Protein AF-A0ABD5VTG5-F1 (afdb_monomer_lite)

Radius of gyration: 15.69 Å; chains: 1; bounding box: 31×48×38 Å

pLDDT: mean 73.66, std 14.22, range [41.84, 92.38]

Structure (mmCIF, N/CA/C/O backbone):
data_AF-A0ABD5VTG5-F1
#
_entry.id   AF-A0ABD5VTG5-F1
#
loop_
_atom_site.group_PDB
_atom_site.id
_atom_site.type_symbol
_atom_site.label_atom_id
_atom_site.label_alt_id
_atom_site.label_comp_id
_atom_site.label_asym_id
_atom_site.label_entity_id
_atom_site.label_seq_id
_atom_site.pdbx_PDB_ins_code
_atom_site.Cartn_x
_atom_site.Cartn_y
_atom_site.Cartn_z
_atom_site.occupancy
_atom_site.B_iso_or_equiv
_atom_site.auth_seq_id
_atom_site.auth_comp_id
_atom_site.auth_asym_id
_atom_site.auth_atom_id
_atom_site.pdbx_PDB_model_num
ATOM 1 N N . MET A 1 1 ? -11.234 -30.980 26.173 1.00 41.84 1 MET A N 1
ATOM 2 C CA . MET A 1 1 ? -11.869 -30.342 25.000 1.00 41.84 1 MET A CA 1
ATOM 3 C C . MET A 1 1 ? -10.911 -29.289 24.467 1.00 41.84 1 MET A C 1
ATOM 5 O O . MET A 1 1 ? -10.588 -28.359 25.193 1.00 41.84 1 MET A O 1
ATOM 9 N N . ALA A 1 2 ? -10.358 -29.501 23.273 1.00 43.56 2 ALA A N 1
ATOM 10 C CA . ALA A 1 2 ? -9.359 -28.620 22.674 1.00 43.56 2 ALA A CA 1
ATOM 11 C C . ALA A 1 2 ? -10.054 -27.448 21.968 1.00 43.56 2 ALA A C 1
ATOM 13 O O . ALA A 1 2 ? -10.755 -27.654 20.980 1.00 43.56 2 ALA A O 1
ATOM 14 N N . GLN A 1 3 ? -9.867 -26.222 22.460 1.00 45.22 3 GLN A N 1
ATOM 15 C CA . GLN A 1 3 ? -10.341 -25.029 21.765 1.00 45.22 3 GLN A CA 1
ATOM 16 C C . GLN A 1 3 ? -9.229 -24.523 20.841 1.00 45.22 3 GLN A C 1
ATOM 18 O O . GLN A 1 3 ? -8.318 -23.802 21.244 1.00 45.22 3 GLN A O 1
ATOM 23 N N . SER A 1 4 ? -9.312 -24.956 19.584 1.00 50.00 4 SER A N 1
ATOM 24 C CA . SER A 1 4 ? -8.535 -24.432 18.464 1.00 50.00 4 SER A CA 1
ATOM 25 C C . SER A 1 4 ? -8.871 -22.952 18.261 1.00 50.00 4 SER A C 1
ATOM 27 O O . SER A 1 4 ? -9.893 -22.603 17.671 1.00 50.00 4 SER A O 1
ATOM 29 N N . ARG A 1 5 ? -8.017 -22.054 18.760 1.00 49.81 5 ARG A N 1
ATOM 30 C CA . ARG A 1 5 ? -7.971 -20.679 18.256 1.00 49.81 5 ARG A CA 1
ATOM 31 C C . ARG A 1 5 ? -7.130 -20.709 16.987 1.00 49.81 5 ARG A C 1
ATOM 33 O O . ARG A 1 5 ? -5.904 -20.774 17.054 1.00 49.81 5 ARG A O 1
ATOM 40 N N . LYS A 1 6 ? -7.820 -20.720 15.840 1.00 45.84 6 LYS A N 1
ATOM 41 C CA . LYS A 1 6 ? -7.260 -20.452 14.509 1.00 45.84 6 LYS A CA 1
ATOM 42 C C . LYS A 1 6 ? -6.236 -19.323 14.637 1.00 45.84 6 LYS A C 1
ATOM 44 O O . LYS A 1 6 ? -6.607 -18.193 14.944 1.00 45.84 6 LYS A O 1
ATOM 49 N N . ARG A 1 7 ? -4.955 -19.645 14.438 1.00 43.16 7 ARG A N 1
ATOM 50 C CA . ARG A 1 7 ? -3.900 -18.643 14.275 1.00 43.16 7 ARG A CA 1
ATOM 51 C C . ARG A 1 7 ? -4.346 -17.718 13.145 1.00 43.16 7 ARG A C 1
ATOM 53 O O . ARG A 1 7 ? -4.673 -18.207 12.064 1.00 43.16 7 ARG A O 1
ATOM 60 N N . ALA A 1 8 ? -4.437 -16.422 13.427 1.00 47.34 8 ALA A N 1
ATOM 61 C CA . ALA A 1 8 ? -4.696 -15.415 12.415 1.00 47.34 8 ALA A CA 1
ATOM 62 C C . ALA A 1 8 ? -3.657 -15.599 11.301 1.00 47.34 8 ALA A C 1
ATOM 64 O O . ALA A 1 8 ? -2.457 -15.483 11.537 1.00 47.34 8 ALA A O 1
ATOM 65 N N . ARG A 1 9 ? -4.122 -15.998 10.114 1.00 47.94 9 ARG A N 1
ATOM 66 C CA . ARG A 1 9 ? -3.317 -15.990 8.894 1.00 47.94 9 ARG A CA 1
ATOM 67 C C . ARG A 1 9 ? -2.950 -14.537 8.625 1.00 47.94 9 ARG A C 1
ATOM 69 O O . ARG A 1 9 ? -3.842 -13.720 8.429 1.00 47.94 9 ARG A O 1
ATOM 76 N N . GLY A 1 10 ? -1.658 -14.252 8.635 1.00 48.66 10 GLY A N 1
ATOM 77 C CA . GLY A 1 10 ? -1.111 -12.925 8.406 1.00 48.66 10 GLY A CA 1
ATOM 78 C C . GLY A 1 10 ? -0.057 -12.642 9.455 1.00 48.66 10 GLY A C 1
ATOM 79 O O . GLY A 1 10 ? -0.330 -11.952 10.434 1.00 48.66 10 GLY A O 1
ATOM 80 N N . ASP A 1 11 ? 1.138 -13.205 9.272 1.00 53.06 11 ASP A N 1
ATOM 81 C CA . ASP A 1 11 ? 2.298 -12.736 10.020 1.00 53.06 11 ASP A CA 1
ATOM 82 C C . ASP A 1 11 ? 2.431 -11.240 9.730 1.00 53.06 11 ASP A C 1
ATOM 84 O O . ASP A 1 11 ? 2.658 -10.834 8.588 1.00 53.06 11 ASP A O 1
ATOM 88 N N . VAL A 1 12 ? 2.216 -10.405 10.747 1.00 55.50 12 VAL A N 1
ATOM 89 C CA . VAL A 1 12 ? 2.438 -8.963 10.645 1.00 55.50 12 VAL A CA 1
ATOM 90 C C . VAL A 1 12 ? 3.911 -8.783 10.302 1.00 55.50 12 VAL A C 1
ATOM 92 O O . VAL A 1 12 ? 4.774 -8.925 11.164 1.00 55.50 12 VAL A O 1
ATOM 95 N N . LEU A 1 13 ? 4.201 -8.512 9.026 1.00 59.38 13 LEU A N 1
ATOM 96 C CA . LEU A 1 13 ? 5.574 -8.492 8.521 1.00 59.38 13 LEU A CA 1
ATOM 97 C C . LEU A 1 13 ? 6.427 -7.467 9.279 1.00 59.38 13 LEU A C 1
ATOM 99 O O . LEU A 1 13 ? 7.607 -7.714 9.512 1.00 59.38 13 LEU A O 1
ATOM 103 N N . TYR A 1 14 ? 5.822 -6.342 9.686 1.00 58.03 14 TYR A N 1
ATOM 104 C CA . TYR A 1 14 ? 6.439 -5.290 10.493 1.00 58.03 14 TYR A CA 1
ATOM 105 C C . TYR A 1 14 ? 5.373 -4.495 11.266 1.00 58.03 14 TYR A C 1
ATOM 107 O O . TYR A 1 14 ? 4.436 -3.984 10.658 1.00 58.03 14 TYR A O 1
ATOM 115 N N . SER A 1 15 ? 5.551 -4.296 12.576 1.00 58.16 15 SER A N 1
ATOM 116 C CA . SER A 1 15 ? 4.727 -3.388 13.392 1.00 58.16 15 SER A CA 1
ATOM 117 C C . SER A 1 15 ? 5.532 -2.150 13.803 1.00 58.16 15 SER A C 1
ATOM 119 O O . SER A 1 15 ? 6.009 -2.049 14.930 1.00 58.16 15 SER A O 1
ATOM 121 N N . ASN A 1 16 ? 5.712 -1.201 12.884 1.00 61.69 16 ASN A N 1
ATOM 122 C CA . ASN A 1 16 ? 6.392 0.063 13.177 1.00 61.69 16 ASN A CA 1
ATOM 123 C C . ASN A 1 16 ? 5.472 1.242 12.864 1.00 61.69 16 ASN A C 1
ATOM 125 O O . ASN A 1 16 ? 4.790 1.236 11.840 1.00 61.69 16 ASN A O 1
ATOM 129 N N . ARG A 1 17 ? 5.495 2.282 13.709 1.00 64.94 17 ARG A N 1
ATOM 130 C CA . ARG A 1 17 ? 4.828 3.558 13.413 1.00 64.94 17 ARG A CA 1
ATOM 131 C C . ARG A 1 17 ? 5.451 4.156 12.149 1.00 64.94 17 ARG A C 1
ATOM 133 O O . ARG A 1 17 ? 6.642 4.472 12.135 1.00 64.94 17 ARG A O 1
ATOM 140 N N . ARG A 1 18 ? 4.663 4.288 11.083 1.00 73.56 18 ARG A N 1
ATOM 141 C CA . ARG A 1 18 ? 5.064 4.985 9.854 1.00 73.56 18 ARG A CA 1
ATOM 142 C C . ARG A 1 18 ? 4.615 6.437 9.934 1.00 73.56 18 ARG A C 1
ATOM 144 O O . ARG A 1 18 ? 3.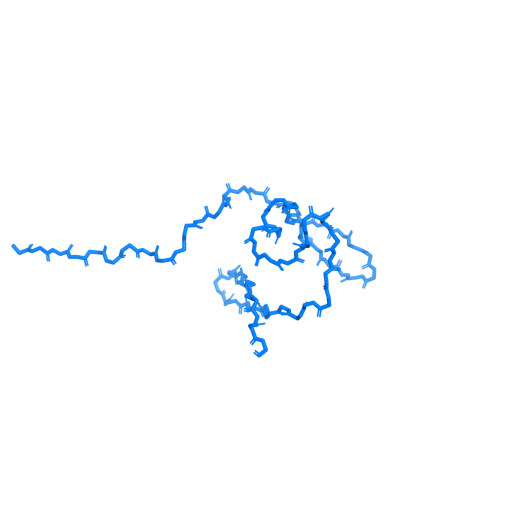599 6.743 10.548 1.00 73.56 18 ARG A O 1
ATOM 151 N N . LYS A 1 19 ? 5.407 7.329 9.343 1.00 74.50 19 LYS A N 1
ATOM 152 C CA . LYS A 1 19 ? 5.035 8.736 9.196 1.00 74.50 19 LYS A CA 1
ATOM 153 C C . LYS A 1 19 ? 4.251 8.888 7.898 1.00 74.50 19 LYS A C 1
ATOM 155 O O . LYS A 1 19 ? 4.705 8.375 6.872 1.00 74.50 19 LYS A O 1
ATOM 160 N N . LEU A 1 20 ? 3.126 9.594 7.966 1.00 80.50 20 LEU A N 1
ATOM 161 C CA . LEU A 1 20 ? 2.493 10.172 6.786 1.00 80.50 20 LEU A CA 1
ATOM 162 C C . LEU A 1 20 ? 3.461 11.179 6.168 1.00 80.50 20 LEU A C 1
ATOM 164 O O . LEU A 1 20 ? 4.183 11.879 6.889 1.00 80.50 20 LEU A O 1
ATOM 168 N N . ARG A 1 21 ? 3.524 11.188 4.844 1.00 80.50 21 ARG A N 1
ATOM 169 C CA . ARG A 1 21 ? 4.331 12.123 4.071 1.00 80.50 21 ARG A CA 1
ATOM 170 C C . ARG A 1 21 ? 3.421 12.848 3.101 1.00 80.50 21 ARG A C 1
ATOM 172 O O . ARG A 1 21 ? 2.521 12.235 2.546 1.00 80.50 21 ARG A O 1
ATOM 179 N N . ASP A 1 22 ? 3.682 14.129 2.927 1.00 83.06 22 ASP A N 1
ATOM 180 C CA . ASP A 1 22 ? 3.118 14.901 1.833 1.00 83.06 22 ASP A CA 1
ATOM 181 C C . ASP A 1 22 ? 3.861 14.504 0.551 1.00 83.06 22 ASP A C 1
ATOM 183 O O . ASP A 1 22 ? 5.099 14.540 0.531 1.00 83.06 22 ASP A O 1
ATOM 187 N N . LEU A 1 23 ? 3.131 14.022 -0.455 1.00 84.81 23 LEU A N 1
ATOM 188 C CA . LEU A 1 23 ? 3.689 13.704 -1.770 1.00 84.81 23 LEU A CA 1
ATOM 189 C C . LEU A 1 23 ? 3.554 14.882 -2.750 1.00 84.81 23 LEU A C 1
ATOM 191 O O . LEU A 1 23 ? 4.100 14.801 -3.848 1.00 84.81 23 LEU A O 1
ATOM 195 N N . GLY A 1 24 ? 2.929 15.987 -2.330 1.00 87.19 24 GLY A N 1
ATOM 196 C CA . GLY A 1 24 ? 2.529 17.100 -3.186 1.00 87.19 24 GLY A CA 1
ATOM 197 C C . GLY A 1 24 ? 1.116 16.915 -3.741 1.00 87.19 24 GLY A C 1
ATOM 198 O O . GLY A 1 24 ? 0.508 15.868 -3.563 1.00 87.19 24 GLY A O 1
ATOM 199 N N . GLU A 1 25 ? 0.594 17.956 -4.398 1.00 84.69 25 GLU A N 1
ATOM 200 C CA . GLU A 1 25 ? -0.683 17.908 -5.142 1.00 84.69 25 GLU A CA 1
ATOM 201 C C . GLU A 1 25 ? -1.898 17.442 -4.313 1.00 84.69 25 GLU A C 1
ATOM 203 O O . GLU A 1 25 ? -2.817 16.820 -4.832 1.00 84.69 25 GLU A O 1
ATOM 208 N N . ASP A 1 26 ? -1.912 17.770 -3.016 1.00 80.69 26 ASP A N 1
ATOM 209 C CA . ASP A 1 26 ? -2.922 17.319 -2.044 1.00 80.69 26 ASP A CA 1
ATOM 210 C C . ASP A 1 26 ? -2.981 15.787 -1.852 1.00 80.69 26 ASP A C 1
ATOM 212 O O . ASP A 1 26 ? -3.965 15.248 -1.335 1.00 80.69 26 ASP A O 1
ATOM 216 N N . GLU A 1 27 ? -1.901 15.073 -2.182 1.00 81.25 27 GLU A N 1
ATOM 217 C CA . GLU A 1 27 ? -1.810 13.620 -2.049 1.00 81.25 27 GLU A CA 1
ATOM 218 C C . GLU A 1 27 ? -0.988 13.190 -0.814 1.00 81.25 27 GLU A C 1
ATOM 220 O O . GLU A 1 27 ? 0.243 13.318 -0.770 1.00 81.25 27 GLU A O 1
ATOM 225 N N . PRO A 1 28 ? -1.628 12.625 0.230 1.00 80.25 28 PRO A N 1
ATOM 226 C CA . PRO A 1 28 ? -0.911 12.029 1.349 1.00 80.25 28 PRO A CA 1
ATOM 227 C C . PRO A 1 28 ? -0.406 10.620 1.007 1.00 80.25 28 PRO A C 1
ATOM 229 O O . PRO A 1 28 ? -1.144 9.757 0.537 1.00 80.25 28 PRO A O 1
ATOM 232 N N . GLY A 1 29 ? 0.851 10.342 1.351 1.00 83.50 29 GLY A N 1
ATOM 233 C CA . GLY A 1 29 ? 1.501 9.050 1.152 1.00 83.50 29 GLY A CA 1
ATOM 234 C C . GLY A 1 29 ? 1.947 8.366 2.443 1.00 83.50 29 GLY A C 1
ATOM 235 O O . GLY A 1 29 ? 2.308 9.000 3.440 1.00 83.50 29 GLY A O 1
ATOM 236 N N . VAL A 1 30 ? 2.018 7.034 2.407 1.00 82.50 30 VAL A N 1
ATOM 237 C CA . VAL A 1 30 ? 2.670 6.210 3.437 1.00 82.50 30 VAL A CA 1
ATOM 238 C C . VAL A 1 30 ? 3.875 5.511 2.820 1.00 82.50 30 VAL A C 1
ATOM 240 O O . VAL A 1 30 ? 3.798 4.944 1.737 1.00 82.50 30 VAL A O 1
ATOM 243 N N . SER A 1 31 ? 5.004 5.507 3.532 1.00 80.50 31 SER A N 1
ATOM 244 C CA . SER A 1 31 ? 6.192 4.768 3.088 1.00 80.50 31 SER A CA 1
ATOM 245 C C . SER A 1 31 ? 6.217 3.338 3.633 1.00 80.50 31 SER A C 1
ATOM 247 O O . SER A 1 31 ? 6.128 3.110 4.845 1.00 80.50 31 SER A O 1
ATOM 249 N N . LEU A 1 32 ? 6.416 2.376 2.731 1.00 80.31 32 LEU A N 1
ATOM 250 C CA . LEU A 1 32 ? 6.675 0.973 3.046 1.00 80.31 32 LEU A CA 1
ATOM 251 C C . LEU 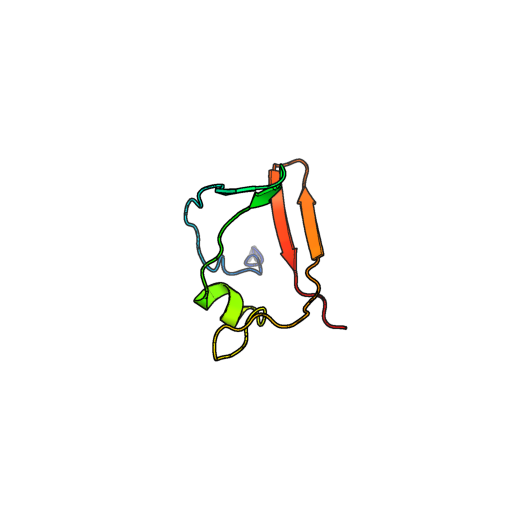A 1 32 ? 8.154 0.631 2.776 1.00 80.31 32 LEU A C 1
ATOM 253 O O . LEU A 1 32 ? 8.746 1.163 1.836 1.00 80.31 32 LEU A O 1
ATOM 257 N N . PRO A 1 33 ? 8.801 -0.229 3.586 1.00 81.50 33 PRO A N 1
ATOM 258 C CA . PRO A 1 33 ? 10.187 -0.622 3.337 1.00 81.50 33 PRO A CA 1
ATOM 259 C C . PRO A 1 33 ? 10.348 -1.380 2.015 1.00 81.50 33 PRO A C 1
ATOM 261 O O . PRO A 1 33 ? 9.601 -2.320 1.747 1.00 81.50 33 PRO A O 1
ATOM 264 N N . ARG A 1 34 ? 11.407 -1.067 1.254 1.00 84.06 34 ARG A N 1
ATOM 265 C CA . ARG A 1 34 ? 11.771 -1.798 0.021 1.00 84.06 34 ARG A CA 1
ATOM 266 C C . ARG A 1 34 ? 11.823 -3.326 0.211 1.00 84.06 34 ARG A C 1
ATOM 268 O O . ARG A 1 34 ? 11.254 -4.016 -0.626 1.00 84.06 34 ARG A O 1
ATOM 275 N N . PRO A 1 35 ? 12.410 -3.890 1.292 1.00 84.06 35 PRO A N 1
ATOM 276 C CA . PRO A 1 35 ? 12.398 -5.343 1.500 1.00 84.06 35 PRO A CA 1
ATOM 277 C C . PRO A 1 35 ? 10.994 -5.937 1.671 1.00 84.06 35 PRO A C 1
ATOM 279 O O . PRO A 1 35 ? 10.763 -7.075 1.274 1.00 84.06 35 PRO A O 1
ATOM 282 N N . THR A 1 36 ? 10.058 -5.178 2.254 1.00 80.12 36 THR A N 1
ATOM 283 C CA . THR A 1 36 ? 8.656 -5.594 2.389 1.00 80.12 36 THR A CA 1
ATOM 284 C C . THR A 1 36 ? 8.003 -5.669 1.020 1.00 80.12 36 THR A C 1
ATOM 286 O O . THR A 1 36 ? 7.413 -6.690 0.697 1.00 80.12 36 THR A O 1
ATOM 289 N N . LEU A 1 37 ? 8.169 -4.628 0.203 1.00 81.75 37 LEU A N 1
ATOM 290 C CA . LEU A 1 37 ? 7.605 -4.584 -1.143 1.00 81.75 37 LEU A CA 1
ATOM 291 C C . LEU A 1 37 ? 8.177 -5.695 -2.037 1.00 81.75 37 LEU A C 1
ATOM 293 O O . LEU A 1 37 ? 7.405 -6.409 -2.662 1.00 81.75 37 LEU A O 1
ATOM 297 N N . LYS A 1 38 ? 9.497 -5.936 -1.999 1.00 84.88 38 LYS A N 1
ATOM 298 C CA . LYS A 1 38 ? 10.130 -7.071 -2.700 1.00 84.88 38 LYS A CA 1
ATOM 299 C C . LYS A 1 38 ? 9.547 -8.420 -2.284 1.00 84.88 38 LYS A C 1
ATOM 301 O O . LYS A 1 38 ? 9.224 -9.243 -3.125 1.00 84.88 38 LYS A O 1
ATOM 306 N N . ARG A 1 39 ? 9.382 -8.653 -0.975 1.00 81.31 39 ARG A N 1
ATOM 307 C CA . ARG A 1 39 ? 8.805 -9.908 -0.461 1.00 81.31 39 ARG A CA 1
ATOM 308 C C . ARG A 1 39 ? 7.344 -10.085 -0.866 1.00 81.31 39 ARG A C 1
ATOM 310 O O . ARG A 1 39 ? 6.905 -11.216 -1.032 1.00 81.31 39 ARG A O 1
ATOM 317 N N . LEU A 1 40 ? 6.605 -8.984 -0.973 1.00 77.94 40 LEU A N 1
ATOM 318 C CA . LEU A 1 40 ? 5.238 -9.002 -1.472 1.00 77.94 40 LEU A CA 1
ATOM 319 C C . LEU A 1 40 ? 5.189 -9.213 -2.989 1.00 77.94 40 LEU A C 1
ATOM 321 O O . LEU A 1 40 ? 4.131 -9.564 -3.468 1.00 77.94 40 LEU A O 1
ATOM 325 N N . GLY A 1 41 ? 6.295 -9.059 -3.724 1.00 81.38 41 GLY A N 1
ATOM 326 C CA . GLY A 1 41 ? 6.303 -9.102 -5.189 1.00 81.38 41 GLY A CA 1
ATOM 327 C C . GLY A 1 41 ? 5.900 -7.775 -5.834 1.00 81.38 41 GLY A C 1
ATOM 328 O O . GLY A 1 41 ? 5.651 -7.735 -7.022 1.00 81.38 41 GLY A O 1
ATOM 329 N N . LEU A 1 42 ? 5.845 -6.685 -5.060 1.00 81.00 42 LEU A N 1
ATOM 330 C CA . LEU A 1 42 ? 5.533 -5.333 -5.549 1.00 81.00 42 LEU A CA 1
ATOM 331 C C . LEU A 1 42 ? 6.738 -4.621 -6.175 1.00 81.00 42 LEU A C 1
ATOM 333 O O . LEU A 1 42 ? 6.587 -3.575 -6.794 1.00 81.00 42 LEU A O 1
ATOM 337 N N . LEU A 1 43 ? 7.943 -5.137 -5.936 1.00 86.06 43 LEU A N 1
ATOM 338 C CA . LEU A 1 43 ? 9.172 -4.688 -6.577 1.00 86.06 43 LEU A CA 1
ATOM 339 C C . LEU A 1 43 ? 9.970 -5.919 -7.007 1.00 86.06 43 LEU A C 1
ATOM 341 O O . LEU A 1 43 ? 9.983 -6.917 -6.280 1.00 86.06 43 LEU A O 1
ATOM 345 N N . ASP A 1 44 ? 10.715 -5.800 -8.101 1.00 83.88 44 ASP A N 1
ATOM 346 C CA . ASP A 1 44 ? 11.642 -6.838 -8.552 1.00 83.88 44 ASP A CA 1
ATOM 347 C C . ASP A 1 44 ? 12.880 -6.984 -7.626 1.00 83.88 44 ASP A C 1
ATOM 349 O O . ASP A 1 44 ? 13.063 -6.280 -6.619 1.00 83.88 44 ASP A O 1
ATOM 353 N N . GLU A 1 45 ? 13.791 -7.896 -7.977 1.00 81.88 45 GLU A N 1
ATOM 354 C CA . GLU A 1 45 ? 15.037 -8.124 -7.233 1.00 81.88 45 GLU A CA 1
ATOM 355 C C . GLU A 1 45 ? 15.944 -6.884 -7.170 1.00 81.88 45 GLU A C 1
ATOM 357 O O . GLU A 1 45 ? 16.663 -6.690 -6.181 1.00 81.88 45 GLU A O 1
ATOM 362 N N . ASN A 1 46 ? 15.846 -5.981 -8.146 1.00 84.88 46 ASN A N 1
ATOM 363 C CA . ASN A 1 46 ? 16.570 -4.709 -8.201 1.00 84.88 46 ASN A CA 1
ATOM 364 C C . ASN A 1 46 ? 15.844 -3.594 -7.419 1.00 84.88 46 ASN A C 1
ATOM 366 O O . ASN A 1 46 ? 16.432 -2.584 -7.021 1.00 84.88 46 ASN A O 1
ATOM 370 N N . GLY A 1 47 ? 14.584 -3.822 -7.053 1.00 79.94 47 GLY A N 1
ATOM 371 C CA . GLY A 1 47 ? 13.713 -2.876 -6.377 1.00 79.94 47 GLY A CA 1
ATOM 372 C C . GLY A 1 47 ? 13.099 -1.841 -7.323 1.00 79.94 47 GLY A C 1
ATOM 373 O O . GLY A 1 47 ? 12.858 -0.706 -6.893 1.00 79.94 47 GLY A O 1
ATOM 374 N N . VAL A 1 48 ? 12.932 -2.207 -8.589 1.00 83.94 48 VAL A N 1
ATOM 375 C CA . VAL A 1 48 ? 12.183 -1.468 -9.601 1.00 83.94 48 VAL A CA 1
ATOM 376 C C . VAL A 1 48 ? 10.703 -1.836 -9.441 1.00 83.94 48 VAL A C 1
ATOM 378 O O . VAL A 1 48 ? 10.398 -3.023 -9.294 1.00 83.94 48 VAL A O 1
ATOM 381 N N . PRO A 1 49 ? 9.795 -0.847 -9.360 1.00 77.06 49 PRO A N 1
ATOM 382 C CA . PRO A 1 49 ? 8.364 -1.113 -9.408 1.00 77.06 49 PRO A CA 1
ATOM 383 C C . PRO A 1 49 ? 7.981 -1.611 -10.798 1.00 77.06 49 PRO A C 1
ATOM 385 O O . PRO A 1 49 ? 8.445 -1.065 -11.795 1.00 77.06 49 PRO A O 1
ATOM 388 N N . ASP A 1 50 ? 7.165 -2.654 -10.829 1.00 72.56 50 ASP A N 1
ATOM 389 C CA . ASP A 1 50 ? 6.474 -3.112 -12.033 1.00 72.56 50 ASP A CA 1
ATOM 390 C C . ASP A 1 50 ?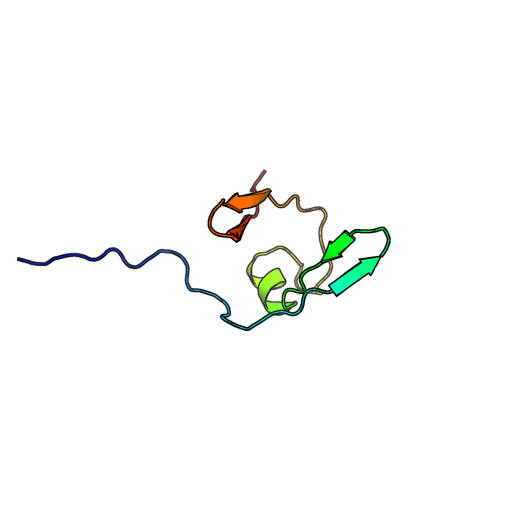 5.083 -2.449 -12.096 1.00 72.56 50 ASP A C 1
ATOM 392 O O . ASP A 1 50 ? 4.643 -1.852 -11.106 1.00 72.56 50 ASP A O 1
ATOM 396 N N . ASP A 1 51 ? 4.375 -2.573 -13.216 1.00 73.38 51 ASP A N 1
ATOM 397 C CA . ASP A 1 51 ? 3.047 -1.977 -13.459 1.00 73.38 51 ASP A CA 1
ATOM 398 C C . ASP A 1 51 ? 1.910 -2.689 -12.685 1.00 73.38 51 ASP A C 1
ATOM 400 O O . ASP A 1 51 ? 0.770 -2.780 -13.135 1.00 73.38 51 ASP A O 1
ATOM 404 N N . HIS A 1 52 ? 2.198 -3.218 -11.494 1.00 72.44 52 HIS A N 1
ATOM 405 C CA . HIS A 1 52 ? 1.226 -3.951 -10.691 1.00 72.44 52 HIS A CA 1
ATOM 406 C C . HIS A 1 52 ? 0.104 -3.049 -10.175 1.00 72.44 52 HIS A C 1
ATOM 408 O O . HIS A 1 52 ? 0.335 -2.085 -9.439 1.00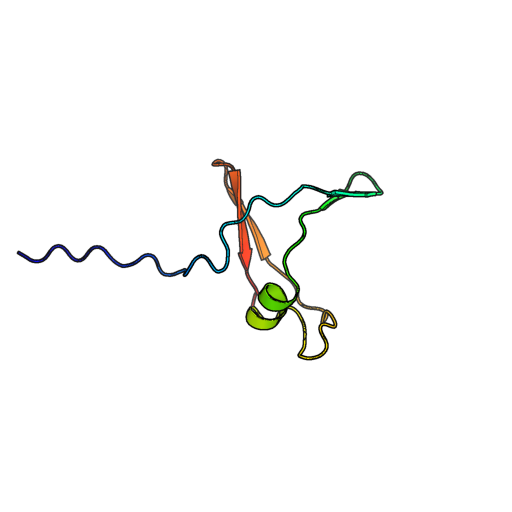 72.44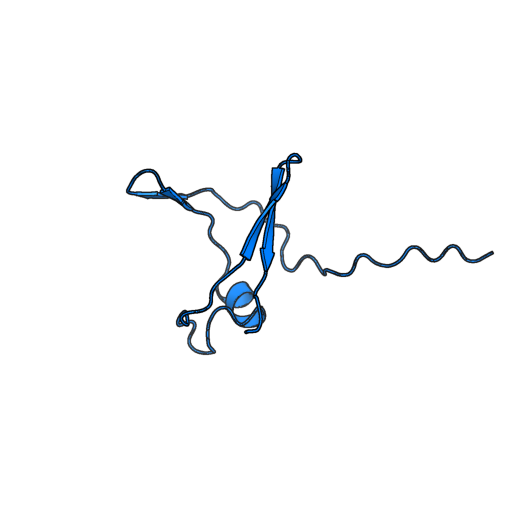 52 HIS A O 1
ATOM 414 N N . GLU A 1 53 ? -1.135 -3.452 -10.443 1.00 77.75 53 GLU A N 1
ATOM 415 C CA . GLU A 1 53 ? -2.292 -2.897 -9.759 1.00 77.75 53 GLU A CA 1
ATOM 416 C C . GLU A 1 53 ? -2.412 -3.473 -8.342 1.00 77.75 53 GLU A C 1
ATOM 418 O O . GLU A 1 53 ? -2.358 -4.685 -8.103 1.00 77.75 53 GLU A O 1
ATOM 423 N N . VAL A 1 54 ? -2.610 -2.584 -7.370 1.00 78.81 54 VAL A N 1
ATOM 424 C CA . VAL A 1 54 ? -2.870 -2.956 -5.979 1.00 78.81 54 VAL A CA 1
ATOM 425 C C . VAL A 1 54 ? -4.284 -2.580 -5.589 1.00 78.81 54 VAL A C 1
ATOM 427 O O . VAL A 1 54 ? -4.746 -1.464 -5.817 1.00 78.81 54 VAL A O 1
ATOM 430 N N . HIS A 1 55 ? -4.969 -3.503 -4.927 1.00 83.75 55 HIS A N 1
ATOM 431 C CA . HIS A 1 55 ? -6.273 -3.224 -4.358 1.00 83.75 55 HIS A CA 1
ATOM 432 C C . HIS A 1 55 ? -6.096 -2.655 -2.948 1.00 83.75 55 HIS A C 1
ATOM 434 O O . HIS A 1 55 ? -5.532 -3.311 -2.069 1.00 83.75 55 HIS A O 1
ATOM 440 N N . VAL A 1 56 ? -6.579 -1.430 -2.729 1.00 85.56 56 VAL A N 1
ATOM 441 C CA . VAL A 1 56 ? -6.553 -0.763 -1.422 1.00 85.56 56 VAL A CA 1
ATOM 442 C C . VAL A 1 56 ? -7.961 -0.757 -0.841 1.00 85.56 56 VAL A C 1
ATOM 444 O O . VAL A 1 56 ? -8.871 -0.157 -1.403 1.00 85.56 56 VAL A O 1
ATOM 447 N N . THR A 1 57 ? -8.141 -1.419 0.300 1.00 88.62 57 THR A N 1
ATOM 448 C CA . THR A 1 57 ? -9.401 -1.422 1.054 1.00 88.62 57 THR A CA 1
ATOM 449 C C . THR A 1 57 ? -9.248 -0.598 2.328 1.00 88.62 57 THR A C 1
ATOM 451 O O . THR A 1 57 ? -8.317 -0.822 3.106 1.00 88.62 57 THR A O 1
ATOM 454 N N . ILE A 1 58 ? -10.175 0.334 2.553 1.00 88.31 58 ILE A N 1
ATOM 455 C CA . ILE A 1 58 ? -10.254 1.165 3.760 1.00 88.31 58 ILE A CA 1
ATOM 456 C C . ILE A 1 58 ? -11.483 0.725 4.558 1.00 88.31 58 ILE A C 1
ATOM 458 O O . ILE A 1 58 ? -12.581 0.648 4.013 1.00 88.31 58 ILE A O 1
ATOM 462 N N . PHE A 1 59 ? -11.289 0.418 5.837 1.00 90.19 59 PHE A N 1
ATOM 463 C CA . PHE A 1 59 ? -12.349 0.015 6.759 1.00 90.19 59 PHE A CA 1
ATOM 464 C C . PHE A 1 59 ? -12.721 1.167 7.701 1.00 90.19 59 PHE A C 1
ATOM 466 O O . PHE A 1 59 ? -11.867 1.975 8.069 1.00 90.19 59 PHE A O 1
ATOM 473 N N . ASP A 1 60 ? -13.972 1.188 8.168 1.00 92.38 60 ASP A N 1
ATOM 474 C CA . ASP A 1 60 ? -14.489 2.217 9.092 1.00 92.38 60 ASP A CA 1
ATOM 475 C C . ASP A 1 60 ? -13.757 2.258 10.443 1.00 92.38 60 ASP A C 1
ATOM 477 O O . ASP A 1 60 ? -13.769 3.270 11.141 1.00 92.38 60 ASP A O 1
ATOM 481 N N . ASP A 1 61 ? -13.085 1.168 10.821 1.00 89.19 61 ASP A N 1
ATOM 482 C CA . ASP A 1 61 ? -12.250 1.099 12.024 1.00 89.19 61 ASP A CA 1
ATOM 483 C C . ASP A 1 61 ? -10.840 1.689 11.831 1.00 89.19 61 ASP A C 1
ATOM 485 O O . ASP A 1 61 ? -9.982 1.571 12.709 1.00 89.19 61 ASP A O 1
ATOM 489 N N . GLY A 1 62 ? -10.593 2.327 10.683 1.00 83.44 62 GLY A N 1
ATOM 490 C CA . GLY A 1 62 ? -9.336 2.985 10.348 1.00 83.44 62 GLY A CA 1
ATOM 491 C C . GLY A 1 62 ? -8.247 2.037 9.846 1.00 83.44 62 GLY A C 1
ATOM 492 O O . GLY A 1 62 ? -7.108 2.470 9.654 1.00 83.44 62 GLY A O 1
ATOM 493 N N . ARG A 1 63 ? -8.549 0.750 9.627 1.00 86.19 63 ARG A N 1
ATOM 494 C CA . ARG A 1 63 ? -7.606 -0.168 8.976 1.00 86.19 63 ARG A CA 1
ATOM 495 C C . ARG A 1 63 ? -7.543 0.102 7.475 1.00 86.19 63 ARG A C 1
ATOM 497 O O . ARG A 1 63 ? -8.564 0.257 6.813 1.00 86.19 63 ARG A O 1
ATOM 504 N N . ILE A 1 64 ? -6.326 0.076 6.941 1.00 85.06 64 ILE A N 1
ATOM 505 C CA . ILE A 1 64 ? -6.047 0.106 5.504 1.00 85.06 64 ILE A CA 1
ATOM 506 C C . ILE A 1 64 ? -5.347 -1.204 5.156 1.00 85.06 64 ILE A C 1
ATOM 508 O O . ILE A 1 64 ? -4.356 -1.567 5.796 1.00 85.06 64 ILE A O 1
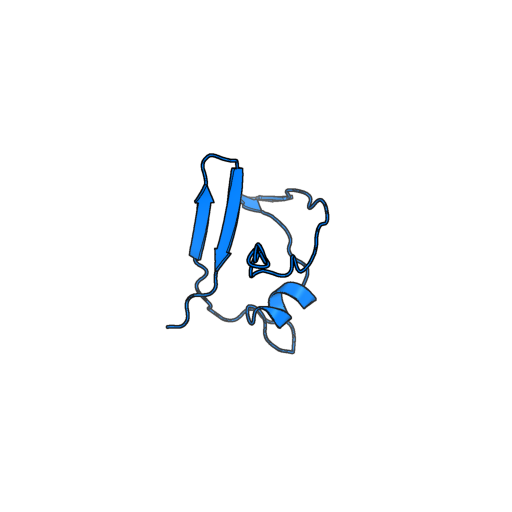ATOM 512 N N . VAL A 1 65 ? -5.875 -1.922 4.171 1.00 84.31 65 VAL A N 1
ATOM 513 C CA . VAL A 1 65 ? -5.332 -3.196 3.695 1.00 84.31 65 VAL A CA 1
ATOM 514 C C . VAL A 1 65 ? -4.987 -3.056 2.219 1.00 84.31 65 VAL A C 1
ATOM 516 O O . VAL A 1 65 ? -5.808 -2.590 1.433 1.00 84.31 65 VAL A O 1
ATOM 519 N N . THR A 1 66 ? -3.769 -3.454 1.857 1.00 78.88 66 THR A N 1
ATOM 520 C CA . THR A 1 66 ? -3.279 -3.452 0.475 1.00 78.88 66 THR A CA 1
ATOM 521 C C . THR A 1 66 ? -3.019 -4.886 0.042 1.00 78.88 66 THR A C 1
ATOM 523 O O . THR A 1 66 ? -2.278 -5.608 0.713 1.00 78.88 66 THR A O 1
ATOM 526 N N . GLU A 1 67 ? -3.616 -5.289 -1.073 1.00 78.19 67 GLU A N 1
ATOM 527 C CA . GLU A 1 67 ? -3.527 -6.641 -1.621 1.00 78.19 67 GLU A CA 1
ATOM 528 C C . GLU A 1 67 ? -3.058 -6.585 -3.075 1.00 78.19 67 GLU A C 1
ATOM 530 O O . GLU A 1 67 ? -3.526 -5.756 -3.856 1.00 78.19 67 GLU A O 1
ATOM 535 N N . LEU A 1 68 ? -2.156 -7.494 -3.443 1.00 75.50 68 LEU A N 1
ATOM 536 C CA . LEU A 1 68 ? -1.868 -7.774 -4.845 1.00 75.50 68 LEU A CA 1
ATOM 537 C C . LEU A 1 68 ? -3.005 -8.604 -5.425 1.00 75.50 68 LEU A C 1
ATOM 539 O O . LEU A 1 68 ? -3.348 -9.657 -4.879 1.00 75.50 68 LEU A O 1
ATOM 543 N N . ARG A 1 69 ? -3.569 -8.146 -6.539 1.00 65.12 69 ARG A N 1
ATOM 544 C CA . ARG A 1 69 ? -4.441 -8.982 -7.357 1.00 65.12 69 ARG A CA 1
ATOM 545 C C . ARG A 1 69 ? -3.541 -9.768 -8.313 1.00 65.12 69 ARG A C 1
ATOM 547 O O . ARG A 1 69 ? -2.815 -9.138 -9.073 1.00 65.12 69 ARG A O 1
ATOM 554 N N . PRO A 1 70 ? -3.532 -11.110 -8.276 1.00 56.44 70 PRO A N 1
ATOM 555 C CA . PRO A 1 70 ? -3.103 -11.845 -9.453 1.00 56.44 70 PRO A CA 1
ATOM 556 C C . PRO A 1 70 ? -4.125 -11.568 -10.564 1.00 56.44 70 PRO A C 1
ATOM 558 O O . PRO A 1 70 ? -5.331 -11.622 -10.298 1.00 56.44 70 PRO A O 1
ATOM 561 N N . GLU A 1 71 ? -3.637 -11.225 -11.754 1.00 56.19 71 GLU A N 1
ATOM 562 C CA . GLU A 1 71 ? -4.446 -11.202 -12.981 1.00 56.19 71 GLU A CA 1
ATOM 563 C C . GLU A 1 71 ? -5.014 -12.592 -13.306 1.00 56.19 71 GLU A C 1
ATOM 565 O O . GLU A 1 71 ? -4.307 -13.604 -13.061 1.00 56.19 71 GLU A O 1
#

Secondary structure (DSSP, 8-state):
--------S---S----PPEEE-STT-EEE---HHHHHHHTSB-TT-PBPS--EEEEE-TTS-EEEEEPP-

Foldseek 3Di:
DDDDPPDPPDDPPDDDDWDWDDPDPPDIDTDDDLVVCCVLVQADPVSHGDPWDWDWDADPVGDIDIHTDDD

Sequence (71 aa):
MAQSRKRARGDVLYSNRRKLRDLGEDEPGVSLPRPTLKRLGLLDENGVPDDHEVHVTIFDDGRIVTELRPE